Protein AF-A0A3R7AF86-F1 (afdb_monomer_lite)

Radius of gyration: 32.19 Å; chains: 1; bounding box: 71×16×90 Å

Sequence (111 aa):
MISYLMFIAGAIFFVGGTLETLSLAAKPEWFLFIPYHIEPHAGAVLGLSLIISGLCLIVFGLAAGINYSRDRSWYMQELRKANSIEELMMSKRTTVKKQGKKKFREIKNKT

Foldseek 3Di:
DVLVVLQVQLVCLQVVLQVLCVVPDPPQPDDPRQGPDCPPDPSNVVSVVSNVSSVVSNVVSVVVVVVVVVVVVVVVVVVVVVVVVVVVVVVVVVVVVVVVVVVVVVVVVVD

Secondary structure (DSSP, 8-state):
-HHHHHHHHHHHHHHHHHHHHHHH-SS--EETTEES---S-HHHHHHHHHHHHHHHHHHHHHHHHHHHHHHHHHHHHHHHHHHHHHHHHHHHHHHHHHHHHHHHHHHHT--

pLDDT: mean 79.74, std 10.25, range [56.03, 93.75]

Structure (mmCIF, N/CA/C/O backbone):
data_AF-A0A3R7AF86-F1
#
_entry.id   AF-A0A3R7AF86-F1
#
loop_
_atom_site.group_PDB
_atom_site.id
_atom_site.type_symbol
_atom_site.label_atom_id
_atom_site.label_alt_id
_atom_site.label_comp_id
_atom_site.label_asym_id
_atom_site.label_entity_id
_atom_site.label_seq_id
_atom_site.pdbx_PDB_ins_code
_atom_site.Cartn_x
_atom_site.Cartn_y
_atom_site.Cartn_z
_atom_site.occupancy
_atom_site.B_iso_or_equiv
_atom_site.auth_seq_id
_atom_site.auth_comp_id
_atom_site.auth_asym_id
_atom_site.auth_atom_id
_atom_site.pdbx_PDB_model_num
ATOM 1 N N . MET A 1 1 ? 1.126 4.923 11.208 1.00 69.69 1 MET A N 1
ATOM 2 C CA . MET A 1 1 ? 2.000 5.873 10.481 1.00 69.69 1 MET A CA 1
ATOM 3 C C . MET A 1 1 ? 3.063 5.148 9.666 1.00 69.69 1 MET A C 1
ATOM 5 O O . MET A 1 1 ? 3.192 5.461 8.494 1.00 69.69 1 MET A O 1
ATOM 9 N N . ILE A 1 2 ? 3.750 4.139 10.221 1.00 84.62 2 ILE A N 1
ATOM 10 C CA . ILE A 1 2 ? 4.768 3.381 9.470 1.00 84.62 2 ILE A CA 1
ATOM 11 C C . ILE A 1 2 ? 4.205 2.654 8.233 1.00 8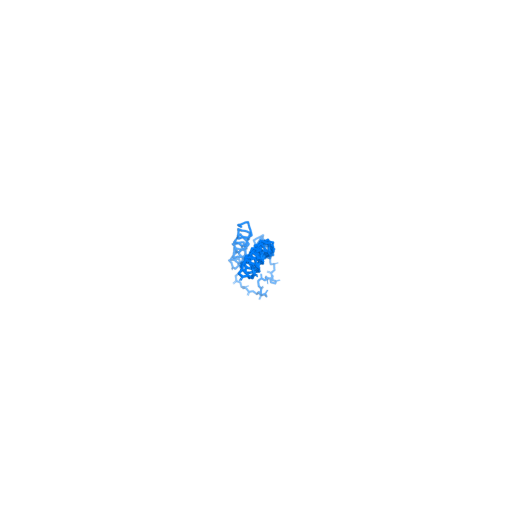4.62 2 ILE A C 1
ATOM 13 O O . ILE A 1 2 ? 4.785 2.750 7.162 1.00 84.62 2 ILE A O 1
ATOM 17 N N . SER A 1 3 ? 3.021 2.037 8.335 1.00 86.50 3 SER A N 1
ATOM 18 C CA . SER A 1 3 ? 2.347 1.357 7.214 1.00 86.50 3 SER A CA 1
ATOM 19 C C . SER A 1 3 ? 2.027 2.291 6.045 1.00 86.50 3 SER A C 1
ATOM 21 O O . SER A 1 3 ? 2.186 1.917 4.889 1.00 86.50 3 SER A O 1
ATOM 23 N N . TYR A 1 4 ? 1.628 3.526 6.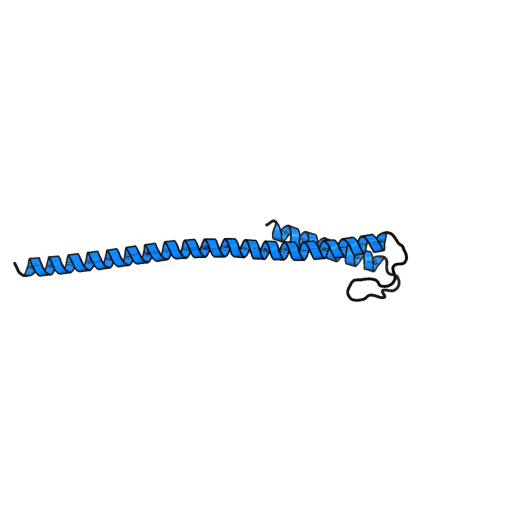351 1.00 86.75 4 TYR A N 1
ATOM 24 C CA . TYR A 1 4 ? 1.360 4.562 5.355 1.00 86.75 4 TYR A CA 1
ATOM 25 C C . TYR A 1 4 ? 2.639 4.991 4.625 1.00 86.75 4 TYR A C 1
ATOM 27 O O . TYR A 1 4 ? 2.642 5.098 3.403 1.00 86.75 4 TYR A O 1
ATOM 35 N N . LEU A 1 5 ? 3.745 5.163 5.359 1.00 90.62 5 LEU A N 1
ATOM 36 C CA . LEU A 1 5 ? 5.048 5.480 4.768 1.00 90.62 5 LEU A CA 1
ATOM 37 C C . LEU A 1 5 ? 5.581 4.330 3.906 1.00 90.62 5 LEU A C 1
ATOM 39 O O . LEU A 1 5 ? 6.068 4.578 2.810 1.00 90.62 5 LEU A O 1
ATOM 43 N N . MET A 1 6 ? 5.439 3.079 4.358 1.00 90.69 6 MET A N 1
ATOM 44 C CA . MET A 1 6 ? 5.819 1.892 3.580 1.00 90.69 6 MET A CA 1
ATOM 45 C C . MET A 1 6 ? 5.010 1.780 2.285 1.00 90.69 6 MET A C 1
ATOM 47 O O . MET A 1 6 ? 5.573 1.493 1.233 1.00 90.69 6 MET A O 1
ATOM 51 N N . PHE A 1 7 ? 3.705 2.058 2.351 1.00 91.56 7 PHE A N 1
ATOM 52 C CA . PHE A 1 7 ? 2.831 2.051 1.182 1.00 91.56 7 PHE A CA 1
ATOM 53 C C . PHE A 1 7 ? 3.211 3.143 0.172 1.00 91.56 7 PHE A C 1
ATOM 55 O O . PHE A 1 7 ? 3.338 2.854 -1.015 1.00 91.56 7 PHE A O 1
ATOM 62 N N . ILE A 1 8 ? 3.460 4.377 0.631 1.00 92.94 8 ILE A N 1
ATOM 63 C CA . ILE A 1 8 ? 3.901 5.478 -0.242 1.00 92.94 8 ILE A CA 1
ATOM 64 C C . ILE A 1 8 ? 5.271 5.192 -0.853 1.00 92.94 8 ILE A C 1
ATOM 66 O O . ILE A 1 8 ? 5.446 5.375 -2.054 1.00 92.94 8 ILE A O 1
ATOM 70 N N . ALA A 1 9 ? 6.233 4.723 -0.057 1.00 93.44 9 ALA A N 1
ATOM 71 C CA . ALA A 1 9 ? 7.555 4.365 -0.557 1.00 93.44 9 ALA A CA 1
ATOM 72 C C . ALA A 1 9 ? 7.466 3.260 -1.622 1.00 93.44 9 ALA A C 1
ATOM 74 O O . ALA A 1 9 ? 8.085 3.373 -2.677 1.00 93.44 9 ALA A O 1
ATOM 75 N N . GLY A 1 10 ? 6.638 2.236 -1.389 1.00 93.56 10 GLY A N 1
ATOM 76 C CA . GLY A 1 10 ? 6.369 1.185 -2.369 1.00 93.56 10 GLY A CA 1
ATOM 77 C C . GLY A 1 10 ? 5.733 1.716 -3.657 1.00 93.56 10 GLY A C 1
ATOM 78 O O . GLY A 1 10 ? 6.161 1.338 -4.744 1.00 93.56 10 GLY A O 1
ATOM 79 N N . ALA A 1 11 ? 4.777 2.644 -3.557 1.00 93.06 11 ALA A N 1
ATOM 80 C CA . ALA A 1 11 ? 4.159 3.284 -4.719 1.00 93.06 11 ALA A CA 1
ATOM 81 C C . ALA A 1 11 ? 5.165 4.114 -5.535 1.00 93.06 11 ALA A C 1
ATOM 83 O O . ALA A 1 11 ? 5.173 4.030 -6.761 1.00 93.06 11 ALA A O 1
ATOM 84 N N . ILE A 1 12 ? 6.046 4.869 -4.869 1.00 93.75 12 ILE A N 1
ATOM 85 C CA . ILE A 1 12 ? 7.104 5.645 -5.532 1.00 93.75 12 ILE A CA 1
ATOM 86 C C . ILE A 1 12 ? 8.086 4.710 -6.246 1.00 93.75 12 ILE A C 1
ATOM 88 O O . ILE A 1 12 ? 8.406 4.954 -7.406 1.00 93.75 12 ILE A O 1
ATOM 92 N N . PHE A 1 13 ? 8.524 3.622 -5.603 1.00 91.88 13 PHE A N 1
ATOM 93 C CA . PHE A 1 13 ? 9.410 2.640 -6.239 1.00 91.88 13 PHE A CA 1
ATOM 94 C C . PHE A 1 13 ? 8.752 1.921 -7.414 1.00 91.88 13 PHE A C 1
ATOM 96 O O . PHE A 1 13 ? 9.396 1.714 -8.439 1.00 91.88 13 PHE A O 1
ATOM 103 N N . PHE A 1 14 ? 7.464 1.598 -7.306 1.00 90.31 14 PHE A N 1
ATOM 104 C CA . PHE A 1 14 ? 6.717 0.958 -8.381 1.00 90.31 14 PHE A CA 1
ATOM 105 C C . PHE A 1 14 ? 6.576 1.872 -9.608 1.00 90.31 14 PHE A C 1
ATOM 107 O O . PHE A 1 14 ? 6.877 1.461 -10.730 1.00 90.31 14 PHE A O 1
ATOM 114 N N . VAL A 1 15 ? 6.181 3.134 -9.403 1.00 91.50 15 VAL A N 1
ATOM 115 C CA . VAL A 1 15 ? 6.077 4.125 -10.488 1.00 91.50 15 VAL A CA 1
ATOM 116 C C . VAL A 1 15 ? 7.457 4.439 -11.068 1.00 91.50 15 VAL A C 1
ATOM 118 O O . VAL A 1 15 ? 7.606 4.481 -12.286 1.00 91.50 15 VAL A O 1
ATOM 121 N N . GLY A 1 16 ? 8.473 4.599 -10.217 1.00 89.88 16 GLY A N 1
ATOM 122 C CA . GLY A 1 16 ? 9.853 4.857 -10.628 1.00 89.88 16 GLY A CA 1
ATOM 123 C C . GLY A 1 16 ? 10.441 3.730 -11.478 1.00 89.88 16 GLY A C 1
ATOM 124 O O . GLY A 1 16 ? 10.936 3.994 -12.569 1.00 89.88 16 GLY A O 1
ATOM 125 N N . GLY A 1 17 ? 10.313 2.475 -11.036 1.00 87.06 17 GLY A N 1
ATOM 126 C CA . GLY A 1 17 ? 10.784 1.314 -11.797 1.00 87.06 17 GLY A CA 1
ATOM 127 C C . GLY A 1 17 ? 10.027 1.118 -13.113 1.00 87.06 17 GLY A C 1
ATOM 128 O O . GLY A 1 17 ? 10.625 0.764 -14.129 1.00 87.06 17 GLY A O 1
ATOM 129 N N . THR A 1 18 ? 8.725 1.429 -13.136 1.00 84.31 18 THR A N 1
ATOM 130 C CA . THR A 1 18 ? 7.931 1.408 -14.375 1.00 84.31 18 THR A CA 1
ATOM 131 C C . THR A 1 18 ? 8.416 2.471 -15.360 1.00 84.31 18 THR A C 1
ATOM 133 O O . THR A 1 18 ? 8.600 2.164 -16.534 1.00 84.31 18 THR A O 1
ATOM 136 N N . LEU A 1 19 ? 8.663 3.702 -14.896 1.00 86.31 19 LEU A N 1
ATOM 137 C CA . LEU A 1 19 ? 9.169 4.800 -15.727 1.00 86.31 19 LEU A CA 1
ATOM 138 C C . LEU A 1 19 ? 10.576 4.531 -16.263 1.00 86.31 19 LEU A C 1
ATOM 140 O O . LEU A 1 19 ? 10.828 4.792 -17.437 1.00 86.31 19 LEU A O 1
ATOM 144 N N . 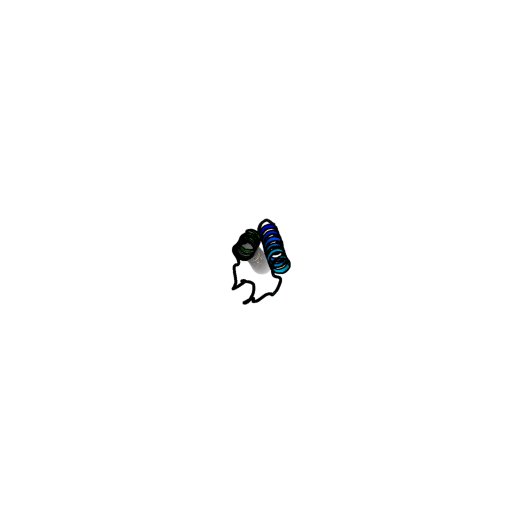GLU A 1 20 ? 11.474 3.990 -15.437 1.00 83.12 20 GLU A N 1
ATOM 145 C CA . GLU A 1 20 ? 12.815 3.586 -15.871 1.00 83.12 20 GLU A CA 1
ATOM 146 C C . GLU A 1 20 ? 12.718 2.555 -17.003 1.00 83.12 20 GLU A C 1
ATOM 148 O O . GLU A 1 20 ? 13.298 2.737 -18.072 1.00 83.12 20 GLU A O 1
ATOM 153 N N . THR A 1 21 ? 11.888 1.528 -16.815 1.00 77.69 21 THR A N 1
ATOM 154 C CA . THR A 1 21 ? 11.685 0.471 -17.815 1.00 77.69 21 THR A CA 1
ATOM 155 C C . THR A 1 21 ? 11.073 1.017 -19.113 1.00 77.69 21 THR A C 1
ATOM 157 O O . THR A 1 21 ? 11.458 0.591 -20.201 1.00 77.69 21 THR A O 1
ATOM 160 N N . LEU A 1 22 ? 10.152 1.987 -19.024 1.00 76.62 22 LEU A N 1
ATOM 161 C CA . LEU A 1 22 ? 9.513 2.640 -20.179 1.00 76.62 22 LEU A CA 1
ATOM 162 C C . LEU A 1 22 ? 10.491 3.524 -20.959 1.00 76.62 22 LEU A C 1
ATOM 164 O O . LEU A 1 22 ? 10.469 3.532 -22.184 1.00 76.62 22 LEU A O 1
ATOM 168 N N . SER A 1 23 ? 11.352 4.251 -20.247 1.00 76.31 23 SER A N 1
ATOM 169 C CA . SER A 1 23 ? 12.342 5.157 -20.837 1.00 76.31 23 SER A CA 1
ATOM 170 C C . SER A 1 23 ? 13.419 4.405 -21.626 1.00 76.31 23 SER A C 1
ATOM 172 O O . SER A 1 23 ? 13.913 4.896 -22.639 1.00 76.31 23 SER A O 1
ATOM 174 N N . LEU A 1 24 ? 13.769 3.192 -21.187 1.00 72.06 24 LEU 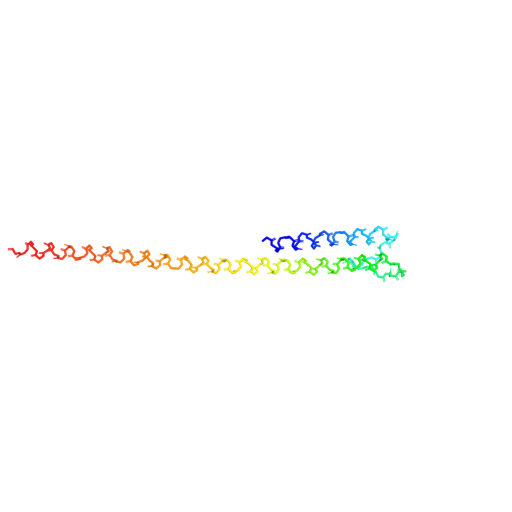A N 1
ATOM 175 C CA . LEU A 1 24 ? 14.771 2.357 -21.850 1.00 72.06 24 LEU A CA 1
ATOM 176 C C . LEU A 1 24 ? 14.218 1.553 -23.039 1.00 72.06 24 LEU A C 1
ATOM 178 O O . LEU A 1 24 ? 14.988 1.127 -23.902 1.00 72.06 24 LEU A O 1
ATOM 182 N N . ALA A 1 25 ? 12.907 1.322 -23.107 1.00 66.19 25 ALA A N 1
ATOM 183 C CA . ALA A 1 25 ? 12.302 0.484 -24.136 1.00 66.19 25 ALA A CA 1
ATOM 184 C C . ALA A 1 25 ? 11.971 1.287 -25.410 1.00 66.19 25 ALA A C 1
ATOM 186 O O . ALA A 1 25 ? 10.950 1.962 -25.488 1.00 66.19 25 ALA A O 1
ATOM 187 N N . ALA A 1 26 ? 12.791 1.152 -26.458 1.00 62.12 26 ALA A N 1
ATOM 188 C CA . ALA A 1 26 ? 12.520 1.764 -27.769 1.00 62.12 26 ALA A CA 1
ATOM 189 C C . ALA A 1 26 ? 11.309 1.140 -28.507 1.00 62.12 26 ALA A C 1
ATOM 191 O O . ALA A 1 26 ? 10.655 1.810 -29.306 1.00 62.12 26 ALA A O 1
ATOM 192 N N . LYS A 1 27 ? 10.998 -0.137 -28.238 1.00 62.59 27 LYS A N 1
ATOM 193 C CA . LYS A 1 27 ? 9.788 -0.856 -28.679 1.00 62.59 27 LYS A CA 1
ATOM 194 C C . LYS A 1 27 ? 9.290 -1.743 -27.527 1.00 62.59 27 LYS A C 1
ATOM 196 O O . LYS A 1 27 ? 9.914 -2.767 -27.255 1.00 62.59 27 LYS A O 1
ATOM 201 N N . PRO A 1 28 ? 8.222 -1.357 -26.812 1.00 59.94 28 PRO A N 1
ATOM 202 C CA . PRO A 1 28 ? 7.775 -2.087 -25.631 1.00 59.94 28 PRO A CA 1
ATOM 203 C C . PRO A 1 28 ? 6.970 -3.344 -26.009 1.00 59.94 28 PRO A C 1
ATOM 205 O O . PRO A 1 28 ? 5.764 -3.286 -26.223 1.00 59.94 28 PRO A O 1
ATOM 208 N N . GLU A 1 29 ? 7.639 -4.496 -26.062 1.00 63.66 29 GLU A N 1
ATOM 209 C CA . GLU A 1 29 ? 7.013 -5.831 -26.065 1.00 63.66 29 GLU A CA 1
ATOM 210 C C . GLU A 1 29 ? 6.794 -6.266 -24.601 1.00 63.66 29 GLU A C 1
ATOM 212 O O . GLU A 1 29 ? 7.665 -6.885 -23.979 1.00 63.66 29 GLU A O 1
ATOM 217 N N . TRP A 1 30 ? 5.684 -5.832 -23.992 1.00 66.75 30 TRP A N 1
ATOM 218 C CA . TRP A 1 30 ? 5.413 -6.014 -22.557 1.00 66.75 30 TRP A CA 1
ATOM 219 C C . TRP A 1 30 ? 4.251 -6.970 -22.297 1.00 66.75 30 TRP A C 1
ATOM 221 O O . TRP A 1 30 ? 3.173 -6.817 -22.867 1.00 66.75 30 TRP A O 1
ATOM 231 N N . PHE A 1 31 ? 4.424 -7.871 -21.326 1.00 56.03 31 PHE A N 1
ATOM 232 C CA . PHE A 1 31 ? 3.303 -8.519 -20.651 1.00 56.03 31 PHE A CA 1
ATOM 233 C C . PHE A 1 31 ? 3.174 -7.906 -19.258 1.00 56.03 31 PHE A C 1
ATOM 235 O O . PHE A 1 31 ? 3.940 -8.228 -18.353 1.00 56.03 31 PHE A O 1
ATOM 242 N N . LEU A 1 32 ? 2.220 -6.983 -19.102 1.00 57.50 32 LEU A N 1
ATOM 243 C CA . LEU A 1 32 ? 1.696 -6.577 -17.794 1.00 57.50 32 LEU A CA 1
ATOM 244 C C . LEU A 1 32 ? 2.797 -6.162 -16.782 1.00 57.50 32 LEU A C 1
ATOM 246 O O . LEU A 1 32 ? 2.756 -6.600 -15.643 1.00 57.50 32 LEU A O 1
ATOM 250 N N . PHE A 1 33 ? 3.757 -5.320 -17.205 1.00 59.81 33 PHE A N 1
ATOM 251 C CA . PHE A 1 33 ? 4.910 -4.768 -16.445 1.00 59.81 33 PHE A CA 1
ATOM 252 C C . PHE A 1 33 ? 6.247 -5.539 -16.500 1.00 59.81 33 PHE A C 1
ATOM 254 O O . PHE A 1 33 ? 7.224 -5.069 -15.920 1.00 59.81 33 PHE A O 1
ATOM 261 N N . ILE A 1 34 ? 6.343 -6.666 -17.216 1.00 60.53 34 ILE A N 1
ATOM 262 C CA . ILE A 1 34 ? 7.602 -7.422 -17.369 1.00 60.53 34 ILE A CA 1
ATOM 263 C C . ILE A 1 34 ? 8.039 -7.406 -18.851 1.00 60.53 34 ILE A C 1
ATOM 265 O O . ILE A 1 34 ? 7.278 -7.875 -19.705 1.00 60.53 34 ILE A O 1
ATOM 269 N N . PRO A 1 35 ? 9.231 -6.870 -19.194 1.00 62.44 35 PRO A N 1
ATOM 270 C CA . PRO A 1 35 ? 9.760 -6.899 -20.554 1.00 62.44 35 PRO A CA 1
ATOM 271 C C . PRO A 1 35 ? 10.254 -8.313 -20.903 1.00 62.44 35 PRO A C 1
ATOM 273 O O . PRO A 1 35 ? 11.027 -8.908 -20.154 1.00 62.44 35 PRO A O 1
ATOM 276 N N . TYR A 1 36 ? 9.807 -8.856 -22.041 1.00 57.28 36 TYR A N 1
ATOM 277 C CA . TYR A 1 36 ? 10.149 -10.220 -22.486 1.00 57.28 36 TYR A CA 1
ATOM 278 C C . TYR A 1 36 ? 11.547 -10.301 -23.126 1.00 57.28 36 TYR A C 1
ATOM 280 O O . TYR A 1 36 ? 12.230 -11.320 -23.038 1.00 57.28 36 TYR A O 1
ATOM 288 N N . HIS A 1 37 ? 11.997 -9.201 -23.737 1.00 57.38 37 HIS A N 1
ATOM 289 C CA . HIS A 1 37 ? 13.314 -9.076 -24.356 1.00 57.38 37 HIS A CA 1
ATOM 290 C C . HIS A 1 37 ? 14.256 -8.276 -23.453 1.00 57.38 37 HIS A C 1
ATOM 292 O O . HIS A 1 37 ? 14.344 -7.053 -23.527 1.00 57.38 37 HIS A O 1
ATOM 298 N N . ILE A 1 38 ? 14.961 -8.992 -22.581 1.00 56.84 38 ILE A N 1
ATOM 299 C CA . ILE A 1 38 ? 16.118 -8.479 -21.843 1.00 56.84 38 ILE A CA 1
ATOM 300 C C . ILE A 1 38 ? 17.323 -8.496 -22.788 1.00 56.84 38 ILE A C 1
ATOM 302 O O . ILE A 1 38 ? 18.117 -9.435 -22.797 1.00 56.84 38 ILE A O 1
ATOM 306 N N . GLU A 1 39 ? 17.475 -7.453 -23.602 1.00 58.50 39 GLU A N 1
ATOM 307 C CA . GLU A 1 39 ? 18.822 -7.069 -24.033 1.00 58.50 39 GLU A CA 1
ATOM 308 C C . GLU A 1 39 ? 19.608 -6.781 -22.735 1.00 58.50 39 GLU A C 1
ATOM 310 O O . GLU A 1 39 ? 19.055 -6.107 -21.858 1.00 58.50 39 GLU A O 1
ATOM 315 N N . PRO A 1 40 ? 20.825 -7.320 -22.524 1.00 59.34 40 PRO A N 1
ATOM 316 C CA . PRO A 1 40 ? 21.527 -7.216 -21.246 1.00 59.34 40 PRO A CA 1
ATOM 317 C C . PRO A 1 40 ? 22.005 -5.778 -21.020 1.00 59.34 40 PRO A C 1
ATOM 319 O O . PRO A 1 40 ? 23.161 -5.426 -21.240 1.00 59.34 40 PRO A O 1
ATOM 322 N N . HIS A 1 41 ? 21.084 -4.928 -20.587 1.00 64.69 41 HIS A N 1
ATOM 323 C CA . HIS A 1 41 ? 21.311 -3.543 -20.246 1.00 64.69 41 HIS A CA 1
ATOM 324 C C . HIS A 1 41 ? 21.074 -3.377 -18.750 1.00 64.69 41 HIS A C 1
ATOM 326 O O . HIS A 1 41 ? 20.033 -3.781 -18.227 1.00 64.69 41 HIS A O 1
ATOM 332 N N . ALA A 1 42 ? 22.044 -2.787 -18.049 1.00 68.44 42 ALA A N 1
ATOM 333 C CA . ALA A 1 42 ? 22.010 -2.671 -16.592 1.00 68.44 42 ALA A CA 1
ATOM 334 C C . ALA A 1 42 ? 20.718 -2.001 -16.078 1.00 68.44 42 ALA A C 1
ATOM 336 O O . ALA A 1 42 ? 20.169 -2.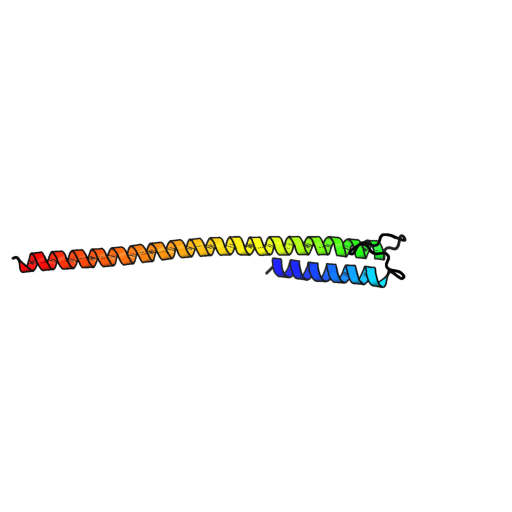438 -15.071 1.00 68.44 42 ALA A O 1
ATOM 337 N N . GLY A 1 43 ? 20.180 -1.017 -16.808 1.00 69.69 43 GLY A N 1
ATOM 338 C CA . GLY A 1 43 ? 18.935 -0.335 -16.431 1.00 69.69 43 GLY A CA 1
ATOM 339 C C . GLY A 1 43 ? 17.669 -1.199 -16.519 1.00 69.69 43 GLY A C 1
ATOM 340 O O . GLY A 1 43 ? 16.727 -0.976 -15.769 1.00 69.69 43 GLY A O 1
ATOM 341 N N . ALA A 1 44 ? 17.634 -2.242 -17.357 1.00 73.06 44 ALA A N 1
ATOM 342 C CA . ALA A 1 44 ? 16.478 -3.147 -17.404 1.00 73.06 44 ALA A CA 1
ATOM 343 C C . ALA A 1 44 ? 16.383 -4.007 -16.130 1.00 73.06 44 ALA A C 1
ATOM 345 O O . ALA A 1 44 ? 15.297 -4.243 -15.599 1.00 73.06 44 ALA A O 1
ATOM 346 N N . VAL A 1 45 ? 17.534 -4.440 -15.605 1.00 79.75 45 VAL A N 1
ATOM 347 C CA . VAL A 1 45 ? 17.619 -5.202 -14.350 1.00 79.75 45 VAL A CA 1
ATOM 348 C C . VAL A 1 45 ? 17.266 -4.318 -13.155 1.00 79.75 45 VAL A C 1
ATOM 350 O O . VAL A 1 45 ? 16.546 -4.758 -12.257 1.00 79.75 45 VAL A O 1
ATOM 353 N N . LEU A 1 46 ? 17.735 -3.066 -13.156 1.00 83.62 46 LEU A N 1
ATOM 354 C CA . LEU A 1 46 ? 17.401 -2.091 -12.120 1.00 83.62 46 LEU A CA 1
ATOM 355 C C . LEU A 1 46 ? 15.896 -1.810 -12.089 1.00 83.62 46 LEU A C 1
ATOM 357 O O . LEU A 1 46 ? 15.281 -2.028 -11.042 1.00 83.62 46 LEU A O 1
ATOM 361 N N . GLY A 1 47 ? 15.284 -1.484 -13.230 1.00 84.38 47 GLY A N 1
ATOM 362 C CA . GLY A 1 47 ? 13.843 -1.241 -13.327 1.00 84.38 47 GLY A CA 1
ATOM 363 C C . GLY A 1 47 ? 13.009 -2.417 -12.812 1.00 84.38 47 GLY A C 1
ATOM 364 O O . GLY A 1 47 ? 12.099 -2.231 -12.000 1.00 84.38 47 GLY A O 1
ATOM 365 N N . LEU A 1 48 ? 13.382 -3.650 -13.173 1.00 82.31 48 LEU A N 1
ATOM 366 C CA . LEU A 1 48 ? 12.723 -4.858 -12.667 1.00 82.31 48 LEU A CA 1
ATOM 367 C C . LEU A 1 48 ? 12.881 -5.037 -11.155 1.00 82.31 48 LEU A C 1
ATOM 369 O O . LEU A 1 48 ? 11.910 -5.356 -10.466 1.00 82.31 48 LEU A O 1
ATOM 373 N N . SER A 1 49 ? 14.076 -4.797 -10.615 1.00 87.25 49 SER A N 1
ATOM 374 C CA . SER A 1 49 ? 14.317 -4.877 -9.171 1.00 87.25 49 SER A CA 1
ATOM 375 C C . SER A 1 49 ? 13.505 -3.836 -8.385 1.00 87.25 49 SER A C 1
ATOM 377 O O . SER A 1 49 ? 12.985 -4.140 -7.305 1.00 87.25 49 SER A O 1
ATOM 379 N N . LEU A 1 50 ? 13.316 -2.634 -8.945 1.00 88.25 50 LEU A N 1
ATOM 380 C CA . LEU A 1 50 ? 12.490 -1.574 -8.365 1.00 88.25 50 LEU A CA 1
ATOM 381 C C . LEU A 1 50 ? 11.001 -1.930 -8.397 1.00 88.25 50 LEU A C 1
ATOM 383 O O . LEU A 1 50 ? 10.302 -1.717 -7.409 1.00 88.25 50 LEU A O 1
ATOM 387 N N . ILE A 1 51 ? 10.514 -2.520 -9.491 1.00 88.75 51 ILE A N 1
ATOM 388 C CA . ILE A 1 51 ? 9.119 -2.970 -9.607 1.00 88.75 51 ILE A CA 1
ATOM 389 C C . ILE A 1 51 ? 8.825 -4.080 -8.589 1.00 88.75 51 ILE A C 1
ATOM 391 O O . ILE A 1 51 ? 7.833 -4.005 -7.862 1.00 88.75 51 ILE A O 1
ATOM 395 N N . ILE A 1 52 ? 9.702 -5.087 -8.492 1.00 89.75 52 ILE A N 1
ATOM 396 C CA . ILE A 1 52 ? 9.536 -6.220 -7.568 1.00 89.75 52 ILE A CA 1
ATOM 397 C C . ILE A 1 52 ? 9.582 -5.741 -6.115 1.00 89.75 52 ILE A C 1
ATOM 399 O O . ILE A 1 52 ? 8.707 -6.084 -5.317 1.00 89.75 52 ILE A O 1
ATOM 403 N N . SER A 1 53 ? 10.576 -4.922 -5.761 1.00 92.62 53 SER A N 1
ATOM 404 C CA . SER A 1 53 ? 10.676 -4.368 -4.409 1.00 92.62 53 SER A CA 1
ATOM 405 C C . SER A 1 53 ? 9.494 -3.448 -4.082 1.00 92.62 53 SER A C 1
ATOM 407 O O . SER A 1 53 ? 8.902 -3.589 -3.012 1.00 92.62 53 SER A O 1
ATOM 409 N N . GLY A 1 54 ? 9.068 -2.591 -5.015 1.00 91.88 54 GLY A N 1
ATOM 410 C CA . GLY A 1 54 ? 7.884 -1.740 -4.882 1.00 91.88 54 GLY A CA 1
ATOM 411 C C . GLY A 1 54 ? 6.608 -2.535 -4.589 1.00 91.88 54 GLY A C 1
ATOM 412 O O . GLY A 1 54 ? 5.894 -2.217 -3.636 1.00 91.88 54 GLY A O 1
ATOM 413 N N . LEU A 1 55 ? 6.357 -3.621 -5.330 1.00 90.94 55 LEU A N 1
ATOM 414 C CA . LEU A 1 55 ? 5.216 -4.515 -5.096 1.00 90.94 55 LEU A CA 1
ATOM 415 C C . LEU A 1 55 ? 5.267 -5.171 -3.712 1.00 90.94 55 LEU A C 1
ATOM 417 O O . LEU A 1 55 ? 4.264 -5.168 -2.994 1.00 90.94 55 LEU A O 1
ATOM 421 N N . CYS A 1 56 ? 6.431 -5.677 -3.300 1.00 93.12 56 CYS A N 1
ATOM 422 C CA . CYS A 1 56 ? 6.613 -6.238 -1.962 1.00 93.12 56 CYS A CA 1
ATOM 423 C C . CYS A 1 56 ? 6.291 -5.203 -0.872 1.00 93.12 56 CYS A C 1
ATOM 425 O O . CYS A 1 56 ? 5.529 -5.496 0.050 1.00 93.12 56 CYS A O 1
ATOM 427 N N . LEU A 1 57 ? 6.817 -3.978 -0.987 1.00 91.12 57 LEU A N 1
ATOM 428 C CA . LEU A 1 57 ? 6.567 -2.902 -0.022 1.00 91.12 57 LEU A CA 1
ATOM 429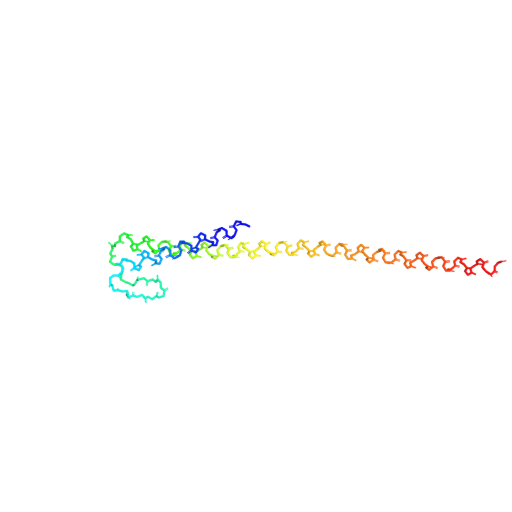 C C . LEU A 1 57 ? 5.088 -2.502 0.051 1.00 91.12 57 LEU A C 1
ATOM 431 O O . LEU A 1 57 ? 4.583 -2.261 1.149 1.00 91.12 57 LEU A O 1
ATOM 435 N N . ILE A 1 58 ? 4.379 -2.475 -1.079 1.00 92.94 58 ILE A N 1
ATOM 436 C CA . ILE A 1 58 ? 2.937 -2.196 -1.120 1.00 92.94 58 ILE A CA 1
ATOM 437 C C . ILE A 1 58 ? 2.159 -3.273 -0.355 1.00 92.94 58 ILE A C 1
ATOM 439 O O . ILE A 1 58 ? 1.342 -2.939 0.507 1.00 92.94 58 ILE A O 1
ATOM 443 N N . VAL A 1 59 ? 2.432 -4.555 -0.619 1.00 93.19 59 VAL A N 1
ATOM 444 C CA . VAL A 1 59 ? 1.751 -5.679 0.047 1.00 93.19 59 VAL A CA 1
ATOM 445 C C . VAL A 1 59 ? 2.027 -5.672 1.552 1.00 93.19 59 VAL A C 1
ATOM 447 O O . VAL A 1 59 ? 1.092 -5.772 2.349 1.00 93.19 59 VAL A O 1
ATOM 450 N N . PHE A 1 60 ? 3.285 -5.481 1.959 1.00 89.88 60 PHE A N 1
ATOM 451 C CA . PHE A 1 60 ? 3.650 -5.379 3.374 1.00 89.88 60 PHE A CA 1
ATOM 452 C C . PHE A 1 60 ? 3.025 -4.156 4.054 1.00 89.88 60 PHE A C 1
ATOM 454 O O . PHE A 1 60 ? 2.515 -4.273 5.169 1.00 89.88 60 PHE A O 1
ATOM 461 N N . GLY A 1 61 ? 3.012 -2.995 3.394 1.00 90.00 61 GLY A N 1
ATOM 462 C CA . GLY A 1 61 ? 2.383 -1.779 3.908 1.00 90.00 61 GLY A CA 1
ATOM 463 C C . GLY A 1 61 ? 0.880 -1.954 4.129 1.00 90.00 61 GLY A C 1
ATOM 464 O O . GLY A 1 61 ? 0.355 -1.551 5.172 1.00 90.00 61 GLY A O 1
ATOM 465 N N . LEU A 1 62 ? 0.196 -2.624 3.197 1.00 89.50 62 LEU A N 1
ATOM 466 C CA . LEU A 1 62 ? -1.232 -2.915 3.295 1.00 89.50 62 LEU A CA 1
ATOM 467 C C . LEU A 1 62 ? -1.530 -3.916 4.419 1.00 89.50 62 LEU A C 1
ATOM 469 O O . LEU A 1 62 ? -2.391 -3.657 5.261 1.00 89.50 62 LEU A O 1
ATOM 473 N N . ALA A 1 63 ? -0.781 -5.020 4.484 1.00 88.94 63 ALA A N 1
ATOM 474 C CA . ALA A 1 63 ? -0.926 -6.027 5.532 1.00 88.94 63 ALA A CA 1
ATOM 475 C C . ALA A 1 63 ? -0.682 -5.430 6.928 1.00 88.94 63 ALA A C 1
ATOM 477 O O . ALA A 1 63 ? -1.494 -5.617 7.835 1.00 88.94 63 ALA A O 1
ATOM 478 N N . ALA A 1 64 ? 0.381 -4.637 7.089 1.00 87.00 64 ALA A N 1
ATOM 479 C CA . ALA A 1 64 ? 0.681 -3.940 8.336 1.00 87.00 64 ALA A CA 1
ATOM 480 C C . ALA A 1 64 ? -0.402 -2.911 8.699 1.00 87.00 64 ALA A C 1
ATOM 482 O O . ALA A 1 64 ? -0.758 -2.768 9.869 1.00 87.00 64 ALA A O 1
ATOM 483 N N . GLY A 1 65 ? -0.958 -2.208 7.706 1.00 86.50 65 GLY A N 1
ATOM 484 C CA . GLY A 1 65 ? -2.066 -1.274 7.899 1.00 86.50 65 GLY A CA 1
ATOM 485 C C . GLY A 1 65 ? -3.334 -1.959 8.408 1.00 86.50 65 GLY A C 1
ATOM 486 O O . GLY A 1 65 ? -3.941 -1.493 9.375 1.00 86.50 65 GLY A O 1
ATOM 487 N N . ILE A 1 66 ? -3.700 -3.093 7.805 1.00 86.50 66 ILE A N 1
ATOM 488 C CA . ILE A 1 66 ? -4.848 -3.900 8.234 1.00 86.50 66 ILE A CA 1
ATOM 489 C C . ILE A 1 66 ? -4.608 -4.445 9.640 1.00 86.50 66 ILE A C 1
ATOM 491 O O . ILE A 1 66 ? -5.481 -4.304 10.494 1.00 86.50 66 ILE A O 1
ATOM 495 N N . ASN A 1 67 ? -3.430 -5.015 9.907 1.00 86.25 67 ASN A N 1
ATOM 496 C CA . ASN A 1 67 ? -3.116 -5.586 11.214 1.00 86.25 67 ASN A CA 1
ATOM 497 C C . ASN A 1 67 ? -3.224 -4.536 12.331 1.00 86.25 67 ASN A C 1
ATOM 499 O O . ASN A 1 67 ? -3.911 -4.749 13.326 1.00 86.25 67 ASN A O 1
ATOM 503 N N . TYR A 1 68 ? -2.663 -3.345 12.103 1.00 80.81 68 TYR A N 1
ATOM 504 C CA . TYR A 1 68 ? -2.764 -2.234 13.047 1.00 80.81 68 TYR A CA 1
ATOM 505 C C . TYR A 1 68 ? -4.215 -1.794 13.301 1.00 80.81 68 TYR A C 1
ATOM 507 O O . TYR A 1 68 ? -4.595 -1.479 14.431 1.00 80.81 68 TYR A O 1
ATOM 515 N N . SER A 1 69 ? -5.051 -1.786 12.258 1.00 79.56 69 SER A N 1
ATOM 516 C CA . SER A 1 69 ? -6.476 -1.470 12.399 1.00 79.56 69 SER A CA 1
ATOM 517 C C . SER A 1 69 ? -7.216 -2.526 13.225 1.00 79.56 69 SER A C 1
ATOM 519 O O . SER A 1 69 ? -8.047 -2.177 14.067 1.00 79.56 69 SER A O 1
ATOM 521 N N . ARG A 1 70 ? -6.882 -3.810 13.044 1.00 80.25 70 ARG A N 1
ATOM 522 C CA . ARG A 1 70 ? -7.495 -4.918 13.790 1.00 80.25 70 ARG A CA 1
ATOM 523 C C . ARG A 1 70 ? -7.163 -4.858 15.277 1.00 80.25 70 ARG A C 1
ATOM 525 O O . ARG A 1 70 ? -8.094 -4.908 16.078 1.00 80.25 70 ARG A O 1
ATOM 532 N N . ASP A 1 71 ? -5.898 -4.659 15.639 1.00 78.50 71 ASP A N 1
ATOM 533 C CA . ASP A 1 71 ? -5.485 -4.539 17.046 1.00 78.50 71 ASP A CA 1
ATOM 534 C C . ASP A 1 71 ? -6.165 -3.347 17.733 1.00 78.50 71 ASP A C 1
ATOM 536 O O . ASP A 1 71 ? -6.691 -3.452 18.845 1.00 78.50 71 ASP A O 1
ATOM 540 N N . ARG A 1 72 ? -6.244 -2.206 17.035 1.00 76.00 72 ARG A N 1
ATOM 541 C CA . ARG A 1 72 ? -6.947 -1.015 17.532 1.00 76.00 72 ARG A CA 1
ATOM 542 C C . ARG A 1 72 ? -8.448 -1.264 17.701 1.00 76.00 72 ARG A C 1
ATOM 544 O O . ARG A 1 72 ? -9.031 -0.811 18.687 1.00 76.00 72 ARG A O 1
ATOM 551 N N . SER A 1 73 ? -9.075 -1.952 16.750 1.00 77.19 73 SER A N 1
ATOM 552 C CA . SER A 1 73 ? -10.507 -2.254 16.790 1.00 77.19 73 SER A CA 1
ATOM 553 C C . SER A 1 73 ? -10.842 -3.205 17.939 1.00 77.19 73 SER A C 1
ATOM 555 O O . SER A 1 73 ? -11.790 -2.954 18.680 1.00 77.19 73 SER A O 1
ATOM 557 N N . TRP A 1 74 ? -10.013 -4.229 18.157 1.00 79.94 74 TRP A N 1
ATOM 558 C CA . TRP A 1 74 ? -10.148 -5.155 19.281 1.00 79.94 74 TRP A CA 1
ATOM 559 C C . TRP A 1 74 ? -10.053 -4.435 20.630 1.00 79.94 74 TRP A C 1
ATOM 561 O O . TRP A 1 74 ? -10.938 -4.569 21.472 1.00 79.94 74 TRP A O 1
ATOM 571 N N . TYR A 1 75 ? -9.039 -3.583 20.806 1.00 77.31 75 TYR A N 1
ATOM 572 C CA . TYR A 1 75 ? -8.883 -2.786 22.024 1.00 77.31 75 TYR A CA 1
ATOM 573 C C . TYR A 1 75 ? -10.111 -1.908 22.318 1.00 77.31 75 TYR A C 1
ATOM 575 O O . TYR A 1 75 ? -10.598 -1.854 23.447 1.00 77.31 75 TYR A O 1
ATOM 583 N N . MET A 1 76 ? -10.657 -1.245 21.294 1.00 77.75 76 MET A N 1
ATOM 584 C CA . MET A 1 76 ? -11.848 -0.403 21.445 1.00 77.75 76 MET A CA 1
ATOM 585 C C . MET A 1 76 ? -13.109 -1.204 21.770 1.00 77.75 76 MET A C 1
ATOM 587 O O . MET A 1 76 ? -13.968 -0.724 22.511 1.00 77.75 76 MET A O 1
ATOM 591 N N . GLN A 1 77 ? -13.229 -2.423 21.246 1.00 82.94 77 GLN A N 1
ATOM 592 C CA . GLN A 1 77 ? -14.328 -3.317 21.601 1.00 82.94 77 GLN A CA 1
ATOM 593 C C . GLN A 1 77 ? -14.250 -3.733 23.067 1.00 82.94 77 GLN A C 1
ATOM 595 O O . GLN A 1 77 ? -15.276 -3.738 23.746 1.00 82.94 77 GLN A O 1
ATOM 600 N N . GLU A 1 78 ? -13.051 -4.012 23.572 1.00 84.44 78 GLU A N 1
ATOM 601 C CA . GLU A 1 78 ? -12.861 -4.409 24.964 1.00 84.44 78 GLU A CA 1
ATOM 602 C C . GLU A 1 78 ? -13.163 -3.254 25.932 1.00 84.44 78 GLU A C 1
ATOM 604 O O . GLU A 1 78 ? -13.886 -3.443 26.913 1.00 84.44 78 GLU A O 1
ATOM 609 N N . LEU A 1 79 ? -12.751 -2.025 25.593 1.00 81.81 79 LEU A N 1
ATOM 610 C CA . LEU A 1 79 ? -13.158 -0.820 26.328 1.00 81.81 79 LEU A CA 1
ATOM 611 C C . LEU A 1 79 ? -14.677 -0.616 26.313 1.00 81.81 79 LEU A C 1
ATOM 613 O O . LEU A 1 79 ? -15.279 -0.315 27.345 1.00 81.81 79 LEU A O 1
ATOM 617 N N . ARG A 1 80 ? -15.322 -0.802 25.156 1.00 84.94 80 ARG A N 1
ATOM 618 C CA . ARG A 1 80 ? -16.776 -0.649 25.030 1.00 84.94 80 ARG A CA 1
ATOM 619 C C . ARG A 1 80 ? -17.528 -1.686 25.860 1.00 84.94 80 ARG A C 1
ATOM 621 O O . ARG A 1 80 ? -18.534 -1.343 26.479 1.00 84.94 80 ARG A O 1
ATOM 628 N N . LYS A 1 81 ? -17.038 -2.929 25.903 1.00 84.75 81 LYS A N 1
ATOM 629 C CA . LYS A 1 81 ? -17.594 -3.989 26.753 1.00 84.75 81 LYS A CA 1
ATOM 630 C C . LYS A 1 81 ? -17.484 -3.619 28.228 1.00 84.75 81 LYS A C 1
ATOM 632 O O . LYS A 1 81 ? -18.510 -3.622 28.902 1.00 84.75 81 LYS A O 1
ATOM 637 N N . ALA A 1 82 ? -16.299 -3.234 28.706 1.00 85.94 82 ALA A N 1
ATOM 638 C CA . ALA A 1 82 ? -16.099 -2.834 30.100 1.00 85.94 82 ALA A CA 1
ATOM 639 C C . ALA A 1 82 ? -17.030 -1.677 30.506 1.00 85.94 82 ALA A C 1
ATOM 641 O O . ALA A 1 82 ? -17.737 -1.777 31.508 1.00 85.94 82 ALA A O 1
ATOM 642 N N . ASN A 1 83 ? -17.124 -0.643 29.666 1.00 84.56 83 ASN A N 1
ATOM 643 C CA . ASN A 1 83 ? -17.999 0.502 29.914 1.00 84.56 83 ASN A CA 1
ATOM 644 C C . ASN A 1 83 ? -19.491 0.113 29.934 1.00 84.56 83 ASN A C 1
ATOM 646 O O . ASN A 1 83 ? -20.235 0.533 30.815 1.00 84.56 83 ASN A O 1
ATOM 650 N N . SER A 1 84 ? -19.936 -0.745 29.008 1.00 83.00 84 SER A N 1
ATOM 651 C CA . SER A 1 84 ? -21.331 -1.218 28.979 1.00 83.00 84 SER A CA 1
ATOM 652 C C . SER A 1 84 ? -21.706 -2.071 30.198 1.00 83.00 84 SER A C 1
ATOM 654 O O . SER A 1 84 ? -22.838 -2.017 30.679 1.00 83.00 84 SER A O 1
ATOM 656 N N . ILE A 1 85 ? -20.753 -2.842 30.733 1.00 84.50 85 ILE A N 1
ATOM 657 C CA . ILE A 1 85 ? -20.945 -3.644 31.944 1.00 84.50 85 ILE A CA 1
ATOM 658 C C . ILE A 1 85 ? -21.103 -2.725 33.159 1.00 84.50 85 ILE A C 1
ATOM 660 O O . ILE A 1 85 ? -21.997 -2.941 33.980 1.00 84.50 85 ILE A O 1
ATOM 664 N N . GLU A 1 86 ? -20.274 -1.688 33.268 1.00 79.12 86 GLU A N 1
ATOM 665 C CA . GLU A 1 86 ? -20.360 -0.704 34.347 1.00 79.12 86 GLU A CA 1
ATOM 666 C C . GLU A 1 86 ? -21.701 0.045 34.326 1.00 79.12 86 GLU A C 1
ATOM 668 O O . GLU A 1 86 ? -22.379 0.145 35.353 1.00 79.12 86 GLU A O 1
ATOM 673 N N . GLU A 1 87 ? -22.156 0.466 33.146 1.00 78.69 87 GLU A N 1
ATOM 674 C CA . GLU A 1 87 ? -23.447 1.132 32.961 1.00 78.69 87 GLU A CA 1
ATOM 675 C C . GLU A 1 87 ? -24.630 0.225 33.357 1.00 78.69 87 GLU A C 1
ATOM 677 O O . GLU A 1 87 ? -25.548 0.647 34.073 1.00 78.69 87 GLU A O 1
ATOM 682 N N . LEU A 1 88 ? -24.576 -1.065 33.000 1.00 83.06 88 LEU A N 1
ATOM 683 C CA . LEU A 1 88 ? -25.556 -2.068 33.429 1.00 83.06 88 LEU A CA 1
ATOM 684 C C . LEU A 1 88 ? -25.558 -2.274 34.951 1.00 83.06 88 LEU A C 1
ATOM 686 O O . LEU A 1 88 ? -26.631 -2.373 35.559 1.00 83.06 88 LEU A O 1
ATOM 690 N N . MET A 1 89 ? -24.386 -2.325 35.592 1.00 80.44 89 MET A N 1
ATOM 691 C CA . MET A 1 89 ? -24.288 -2.450 37.051 1.00 80.44 89 MET A CA 1
ATOM 692 C C . MET A 1 89 ? -24.848 -1.218 37.767 1.00 80.44 89 MET A C 1
ATOM 694 O O . MET A 1 89 ? -25.553 -1.355 38.773 1.00 80.44 89 MET A O 1
ATOM 698 N N . MET A 1 90 ? -24.587 -0.022 37.240 1.00 78.06 90 MET A N 1
ATOM 699 C CA . MET A 1 90 ? -25.103 1.238 37.777 1.00 78.06 90 MET A CA 1
ATOM 700 C C . MET A 1 90 ? -26.624 1.331 37.633 1.00 78.06 90 MET A C 1
ATOM 702 O O . MET A 1 90 ? -27.321 1.682 38.595 1.00 78.06 90 MET A O 1
ATOM 706 N N . SER A 1 91 ? -27.167 0.922 36.485 1.00 80.56 91 SER A N 1
ATOM 707 C CA . SER A 1 91 ? -28.613 0.834 36.268 1.00 80.56 91 SER A CA 1
ATOM 708 C C . SER A 1 91 ? -29.267 -0.156 37.242 1.00 80.56 91 SER A C 1
ATOM 710 O O . SER A 1 91 ? -30.193 0.218 37.973 1.00 80.56 91 SER A O 1
ATOM 712 N N . LYS A 1 92 ? -28.703 -1.370 37.388 1.00 82.62 92 LYS A N 1
ATOM 713 C CA . LYS A 1 92 ? -29.176 -2.375 38.359 1.00 82.62 92 LYS A CA 1
ATOM 714 C C . LYS A 1 92 ? -29.157 -1.856 39.796 1.00 82.62 92 LYS A C 1
ATOM 716 O O . LYS A 1 92 ? -30.172 -1.968 40.492 1.00 82.62 92 LYS A O 1
ATOM 721 N N . ARG A 1 93 ? -28.051 -1.249 40.248 1.00 80.50 93 ARG A N 1
ATOM 722 C CA . ARG A 1 93 ? -27.951 -0.652 41.595 1.00 80.50 93 ARG A CA 1
ATOM 723 C C . ARG A 1 93 ? -29.044 0.384 41.827 1.00 80.50 93 ARG A C 1
ATOM 725 O O . ARG A 1 93 ? -29.658 0.395 42.893 1.00 80.50 93 ARG A O 1
ATOM 732 N N . THR A 1 94 ? -29.328 1.216 40.830 1.00 80.50 94 THR A N 1
ATOM 733 C CA . THR A 1 94 ? -30.346 2.268 40.924 1.00 80.50 94 THR A CA 1
ATOM 734 C C . THR A 1 94 ? -31.757 1.685 41.051 1.00 80.50 94 THR A C 1
ATOM 736 O O . THR A 1 94 ? -32.536 2.139 41.897 1.00 80.50 94 THR A O 1
ATOM 739 N N . THR A 1 95 ? -32.084 0.632 40.293 1.00 82.12 95 THR A N 1
ATOM 740 C CA . THR A 1 95 ? -33.362 -0.092 40.431 1.00 82.12 95 THR A CA 1
ATOM 741 C C . THR A 1 95 ? -33.517 -0.780 41.786 1.00 82.12 95 THR A C 1
ATOM 743 O O . THR A 1 95 ? -34.575 -0.653 42.405 1.00 82.12 95 THR A O 1
ATOM 746 N N . VAL A 1 96 ? -32.467 -1.431 42.300 1.00 82.62 96 VAL A N 1
ATOM 747 C CA . VAL A 1 96 ? -32.492 -2.090 43.620 1.00 82.62 96 VAL A CA 1
ATOM 748 C C . VAL A 1 96 ? -32.693 -1.060 44.735 1.00 82.62 96 VAL A C 1
ATOM 750 O O . VAL A 1 96 ? -33.542 -1.245 45.608 1.00 82.62 96 VAL A O 1
ATOM 753 N N . LYS A 1 97 ? -32.002 0.087 44.666 1.00 79.69 97 LYS A N 1
ATOM 754 C CA . LYS A 1 97 ? -32.179 1.194 45.624 1.00 79.69 97 LYS A CA 1
ATOM 755 C C . LYS A 1 97 ? -33.614 1.735 45.614 1.00 79.69 97 LYS A C 1
ATOM 757 O O . LYS A 1 97 ? -34.168 2.017 46.678 1.00 79.69 97 LYS A O 1
ATOM 762 N N . LYS A 1 98 ? -34.238 1.862 44.433 1.00 77.94 98 LYS A N 1
ATOM 763 C CA . LYS A 1 98 ? -35.646 2.283 44.296 1.00 77.94 98 LYS A CA 1
ATOM 764 C C . LYS A 1 98 ? -36.618 1.261 44.894 1.00 77.94 98 LYS A C 1
ATOM 766 O O . LYS A 1 98 ? -37.543 1.672 45.593 1.00 77.94 98 LYS A O 1
ATOM 771 N N . GLN A 1 99 ? -36.412 -0.037 44.661 1.00 79.69 99 GLN A N 1
ATOM 772 C CA . GLN A 1 99 ? -37.258 -1.091 45.238 1.00 79.69 99 GLN A CA 1
ATOM 773 C C . GLN A 1 99 ? -37.153 -1.140 46.767 1.00 79.69 99 GLN A C 1
ATOM 775 O O . GLN A 1 99 ? -38.181 -1.160 47.441 1.00 79.69 99 GLN A O 1
ATOM 780 N N . GLY A 1 100 ? -35.939 -1.055 47.322 1.00 78.69 100 GLY A N 1
ATOM 781 C CA . GLY A 1 100 ? -35.731 -0.993 48.772 1.00 78.69 100 GLY A CA 1
ATOM 782 C C . GLY A 1 100 ? -36.427 0.212 49.416 1.00 78.69 100 GLY A C 1
ATOM 783 O O . GLY A 1 100 ? -37.122 0.063 50.419 1.00 78.69 100 GLY A O 1
ATOM 784 N N . LYS A 1 101 ? -36.336 1.397 48.791 1.00 77.62 101 LYS A N 1
ATOM 785 C CA . LYS A 1 101 ? -37.048 2.604 49.255 1.00 77.62 101 LYS A CA 1
ATOM 786 C C . LYS A 1 101 ? -38.571 2.458 49.214 1.00 77.62 101 LYS A C 1
ATOM 788 O O . LYS A 1 101 ? -39.235 2.948 50.124 1.00 77.62 101 LYS A O 1
ATOM 793 N N . LYS A 1 102 ? -39.131 1.826 48.176 1.00 78.88 102 LYS A N 1
ATOM 794 C CA . LYS A 1 102 ? -40.581 1.578 48.081 1.00 78.88 102 LYS A CA 1
ATOM 795 C C . LYS A 1 102 ? -41.054 0.635 49.185 1.00 78.88 102 LYS A C 1
ATOM 797 O O . LYS A 1 102 ? -41.968 0.991 49.918 1.00 78.88 102 LYS A O 1
ATOM 802 N N . LYS A 1 103 ? -40.366 -0.495 49.363 1.00 78.38 103 LYS A N 1
ATOM 803 C CA . LYS A 1 103 ? -40.704 -1.496 50.384 1.00 78.38 103 LYS A CA 1
ATOM 804 C C . LYS A 1 103 ? -40.636 -0.913 51.801 1.00 78.38 103 LYS A C 1
ATOM 806 O O . LYS A 1 103 ? -41.525 -1.145 52.607 1.00 78.38 103 LYS A O 1
ATOM 811 N N . PHE A 1 104 ? -39.632 -0.080 52.085 1.00 78.12 104 PHE A N 1
ATOM 812 C CA . PHE A 1 104 ? -39.518 0.615 53.372 1.00 78.12 104 PHE A CA 1
ATOM 813 C C . PHE A 1 104 ? -40.659 1.617 53.620 1.00 78.12 104 PHE A C 1
ATOM 815 O O . PHE A 1 104 ? -41.158 1.719 54.738 1.00 78.12 104 PHE A O 1
ATOM 822 N N . ARG A 1 105 ? -41.109 2.341 52.583 1.00 78.75 105 ARG A N 1
ATOM 823 C CA . ARG A 1 105 ? -42.270 3.241 52.687 1.00 78.75 105 ARG A CA 1
ATOM 824 C C . ARG A 1 105 ? -43.570 2.483 52.949 1.00 78.75 105 ARG A C 1
ATOM 826 O O . ARG A 1 105 ? -44.359 2.951 53.757 1.00 78.75 105 ARG A O 1
ATOM 833 N N . GLU A 1 106 ? -43.781 1.337 52.308 1.00 79.38 106 GLU A N 1
ATOM 834 C CA . GLU A 1 106 ? -44.974 0.506 52.533 1.00 79.38 106 GLU A CA 1
ATOM 835 C C . GLU A 1 106 ? -45.031 -0.066 53.950 1.00 79.38 106 GLU A C 1
ATOM 837 O O . GLU A 1 106 ? -46.099 -0.079 54.553 1.00 79.38 106 GLU A O 1
ATOM 842 N N . ILE A 1 107 ? -43.888 -0.485 54.501 1.00 78.50 107 ILE A N 1
ATOM 843 C CA . ILE A 1 107 ? -43.808 -0.978 55.882 1.00 78.50 107 ILE A CA 1
ATOM 844 C C . ILE A 1 107 ? -44.101 0.158 56.867 1.00 78.50 107 ILE A C 1
ATOM 846 O O . ILE A 1 107 ? -44.908 -0.021 57.768 1.00 78.50 107 ILE A O 1
ATOM 850 N N . LYS A 1 108 ? -43.520 1.348 56.661 1.00 76.69 108 LYS A N 1
ATOM 851 C CA . LYS A 1 108 ? -43.756 2.513 57.530 1.00 76.69 108 LYS A CA 1
ATOM 852 C C . LYS A 1 108 ? -45.211 2.999 57.518 1.00 76.69 108 LYS A C 1
ATOM 854 O O . LYS A 1 108 ? -45.645 3.579 58.495 1.00 76.69 108 LYS A O 1
ATOM 859 N N . ASN A 1 109 ? -45.942 2.809 56.422 1.00 73.25 109 ASN A N 1
ATOM 860 C CA . ASN A 1 109 ? -47.335 3.258 56.313 1.00 73.25 109 ASN A CA 1
ATOM 861 C C . ASN A 1 109 ? -48.341 2.250 56.903 1.00 73.25 109 ASN A C 1
ATOM 863 O O . ASN A 1 109 ? -49.535 2.530 56.935 1.00 73.25 109 ASN A O 1
ATOM 867 N N . LYS A 1 110 ? -47.870 1.058 57.295 1.00 70.38 110 LYS A N 1
ATOM 868 C CA . LYS A 1 110 ? -48.665 -0.017 57.907 1.00 70.38 110 LYS A CA 1
ATOM 869 C C . LYS A 1 110 ? -48.484 -0.124 59.426 1.00 70.38 110 LYS A C 1
ATOM 871 O O . LYS A 1 110 ? -49.182 -0.933 60.032 1.00 70.38 110 LYS A O 1
ATOM 876 N N . THR A 1 111 ? -47.568 0.652 60.002 1.00 60.81 111 THR A N 1
ATOM 877 C CA . THR A 1 111 ? -47.304 0.756 61.444 1.00 60.81 111 THR A CA 1
ATOM 878 C C . THR A 1 111 ? -47.740 2.126 61.929 1.00 60.81 111 THR A C 1
ATOM 880 O O . THR A 1 111 ? -48.302 2.192 63.039 1.00 60.81 111 THR A O 1
#